Protein AF-A0A0K2JJE2-F1 (afdb_monomer_lite)

Secondary structure (DSSP, 8-state):
------------HHHHHHHHHHHHHHHHHTHHHHHHHTT-SS--HHHHHHHHT--HHHHHHHHHHHHHH--

Organism: NCBI:txid273035

Foldseek 3Di:
DDPPPPPDPPDDPVVVVVVLVVLLVVQVVCLVVVCVVVVPPDDDPVSSCVSSVHDPVRSVVVVVVVVVVVD

pLDDT: mean 75.09, std 12.69, range [40.72, 89.94]

Structure (mmCIF, N/CA/C/O backbone):
data_AF-A0A0K2JJE2-F1
#
_entry.id   AF-A0A0K2JJE2-F1
#
loop_
_atom_site.group_PDB
_atom_site.id
_atom_site.type_symbol
_atom_site.label_atom_id
_atom_site.label_alt_id
_atom_site.label_comp_id
_atom_site.label_asym_id
_atom_site.label_entity_id
_atom_site.label_seq_id
_atom_site.pdbx_PDB_ins_code
_atom_site.Cartn_x
_atom_site.Cartn_y
_atom_site.Cartn_z
_atom_site.occupancy
_atom_site.B_iso_or_equiv
_atom_site.auth_seq_id
_atom_site.auth_comp_id
_atom_site.auth_asym_id
_atom_site.auth_atom_id
_atom_site.pdbx_PDB_model_num
ATOM 1 N N . MET A 1 1 ? 26.430 -35.230 -17.459 1.00 40.72 1 MET A N 1
ATOM 2 C CA . MET A 1 1 ? 25.245 -34.484 -17.935 1.00 40.72 1 MET A CA 1
ATOM 3 C C . MET A 1 1 ? 25.294 -33.095 -17.310 1.00 40.72 1 MET A C 1
ATOM 5 O O . MET A 1 1 ? 24.819 -32.894 -16.199 1.00 40.72 1 MET A O 1
ATOM 9 N N . THR A 1 2 ? 26.002 -32.166 -17.945 1.00 49.69 2 THR A N 1
ATOM 10 C CA . THR A 1 2 ? 26.152 -30.788 -17.461 1.00 49.69 2 THR A CA 1
ATOM 11 C C . THR A 1 2 ? 24.859 -30.052 -17.788 1.00 49.69 2 THR A C 1
ATOM 13 O O . THR A 1 2 ? 24.541 -29.851 -18.955 1.00 49.69 2 THR A O 1
ATOM 16 N N . LYS A 1 3 ? 24.056 -29.731 -16.768 1.00 59.22 3 LYS A N 1
ATOM 17 C CA . LYS A 1 3 ? 22.848 -28.920 -16.944 1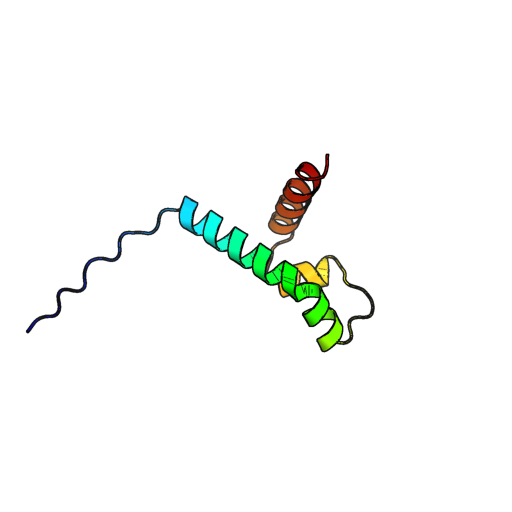.00 59.22 3 LYS A CA 1
ATOM 18 C C . LYS A 1 3 ? 23.297 -27.513 -17.337 1.00 59.22 3 LYS A C 1
ATOM 20 O O . LYS A 1 3 ? 23.781 -26.771 -16.487 1.00 59.22 3 LYS A O 1
ATOM 25 N N . GLU A 1 4 ? 23.169 -27.162 -18.613 1.00 56.81 4 GLU A N 1
ATOM 26 C CA . GLU A 1 4 ? 23.284 -25.774 -19.052 1.00 56.81 4 GLU A CA 1
ATOM 27 C C . GLU A 1 4 ? 22.201 -24.962 -18.340 1.00 56.81 4 GLU A C 1
ATOM 29 O O . GLU A 1 4 ? 21.006 -25.079 -18.621 1.00 56.81 4 GLU A O 1
ATOM 34 N N . VAL A 1 5 ? 22.614 -24.154 -17.366 1.00 59.19 5 VAL A N 1
ATOM 35 C CA . VAL A 1 5 ? 21.743 -23.147 -16.770 1.00 59.19 5 VAL A CA 1
ATOM 36 C C . VAL A 1 5 ? 21.513 -22.103 -17.859 1.00 59.19 5 VAL A C 1
ATOM 38 O O . VAL A 1 5 ? 22.378 -21.263 -18.109 1.00 59.19 5 VAL A O 1
ATOM 41 N N . LYS A 1 6 ? 20.372 -22.189 -18.560 1.00 61.28 6 LYS A N 1
ATOM 42 C CA . LYS A 1 6 ? 19.919 -21.141 -19.486 1.00 61.28 6 LYS A CA 1
ATOM 43 C C . LYS A 1 6 ? 20.061 -19.803 -18.765 1.00 61.28 6 LYS A C 1
ATOM 45 O O . LYS A 1 6 ? 19.422 -19.603 -17.733 1.00 61.28 6 LYS A O 1
ATOM 50 N N . LYS A 1 7 ? 20.909 -18.909 -19.291 1.00 59.56 7 LYS A N 1
ATOM 51 C CA . LYS A 1 7 ? 21.038 -17.531 -18.801 1.00 59.56 7 LYS A CA 1
ATOM 52 C C . LYS A 1 7 ? 19.628 -16.949 -18.707 1.00 59.56 7 LYS A C 1
ATOM 54 O O . LYS A 1 7 ? 18.987 -16.756 -19.739 1.00 59.56 7 LYS A O 1
ATOM 59 N N . MET A 1 8 ? 19.131 -16.726 -17.489 1.00 60.72 8 MET A N 1
ATOM 60 C CA . MET A 1 8 ? 17.871 -16.016 -17.297 1.00 60.72 8 MET A CA 1
ATOM 61 C C . MET A 1 8 ? 18.023 -14.659 -17.979 1.00 60.72 8 MET A C 1
ATOM 63 O O . MET A 1 8 ? 18.969 -13.920 -17.693 1.00 60.72 8 MET A O 1
ATOM 67 N N . ALA A 1 9 ? 17.145 -14.371 -18.940 1.00 63.66 9 ALA A N 1
ATOM 68 C CA . ALA A 1 9 ? 17.125 -13.078 -19.599 1.00 63.66 9 ALA A CA 1
ATOM 69 C C . ALA A 1 9 ? 17.020 -11.999 -18.517 1.00 63.66 9 ALA A C 1
ATOM 71 O O . ALA A 1 9 ? 16.179 -12.104 -17.621 1.00 63.66 9 ALA A O 1
ATOM 72 N N . LYS A 1 10 ? 17.898 -10.989 -18.568 1.00 65.56 10 LYS A N 1
ATOM 73 C CA . LYS A 1 10 ? 17.806 -9.852 -17.652 1.00 65.56 10 LYS A CA 1
ATOM 74 C C . LYS A 1 10 ? 16.433 -9.230 -17.836 1.00 65.56 10 LYS A C 1
ATOM 76 O O . LYS A 1 10 ? 16.102 -8.728 -18.908 1.00 65.56 10 LYS A O 1
ATOM 81 N N . VAL A 1 11 ? 15.638 -9.313 -16.784 1.00 68.00 11 VAL A N 1
ATOM 82 C CA . VAL A 1 11 ? 14.297 -8.763 -16.760 1.00 68.00 11 VAL A CA 1
ATOM 83 C C . VAL A 1 11 ? 14.424 -7.242 -16.839 1.00 68.00 11 VAL A C 1
ATOM 85 O O . VAL A 1 11 ? 15.140 -6.635 -16.040 1.00 68.00 11 VAL A O 1
ATOM 88 N N . GLY A 1 12 ? 13.821 -6.642 -17.868 1.00 73.44 12 GLY A N 1
ATOM 89 C CA . GLY A 1 12 ? 13.960 -5.215 -18.152 1.00 73.44 12 GLY A CA 1
ATOM 90 C C . GLY A 1 12 ? 13.409 -4.346 -17.021 1.00 73.44 12 GLY A C 1
ATOM 91 O O . GLY A 1 12 ? 12.479 -4.740 -16.321 1.00 73.44 12 G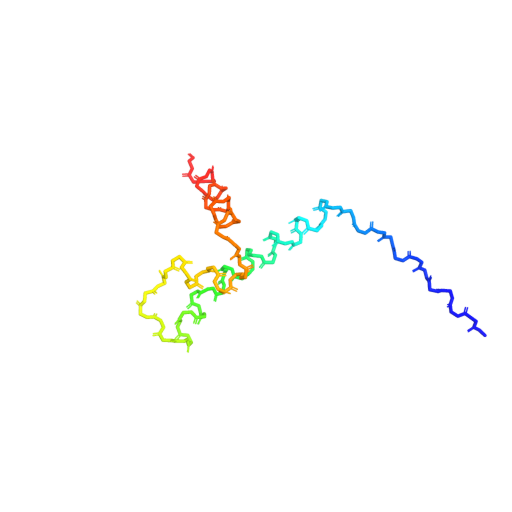LY A O 1
ATOM 92 N N . ILE A 1 13 ? 13.951 -3.137 -16.857 1.00 75.56 13 ILE A N 1
ATOM 93 C CA . ILE A 1 13 ? 13.557 -2.209 -15.781 1.00 75.56 13 ILE A CA 1
ATOM 94 C C . ILE A 1 13 ? 12.050 -1.900 -15.770 1.00 75.56 13 ILE A C 1
ATOM 96 O O . ILE A 1 13 ? 11.459 -1.757 -14.704 1.00 75.56 13 ILE A O 1
ATOM 100 N N . ASN A 1 14 ? 11.407 -1.874 -16.940 1.00 79.38 14 ASN A N 1
ATOM 101 C CA . ASN A 1 14 ? 9.961 -1.667 -17.051 1.00 79.38 14 ASN A CA 1
ATOM 102 C C . ASN A 1 14 ? 9.165 -2.830 -16.450 1.00 79.38 14 ASN A C 1
ATOM 104 O O . ASN A 1 14 ? 8.184 -2.600 -15.758 1.00 79.38 14 ASN A O 1
ATOM 108 N N . TRP A 1 15 ? 9.635 -4.070 -16.616 1.00 78.75 15 TRP A N 1
ATOM 109 C CA . TRP A 1 15 ? 8.986 -5.223 -15.997 1.00 78.75 15 TRP A CA 1
ATOM 110 C C . TRP A 1 15 ? 9.070 -5.153 -14.472 1.00 78.75 15 TRP A C 1
ATOM 112 O O . TRP A 1 15 ? 8.094 -5.462 -13.800 1.00 78.75 15 TRP A O 1
ATOM 122 N N . TRP A 1 16 ? 10.202 -4.698 -13.918 1.00 73.00 16 TRP A N 1
ATOM 123 C CA . TRP A 1 16 ? 10.342 -4.484 -12.474 1.00 73.00 16 TRP A CA 1
ATOM 124 C C . TRP A 1 16 ? 9.389 -3.408 -11.952 1.00 73.00 16 TRP A C 1
ATOM 126 O O . TRP A 1 16 ? 8.787 -3.600 -10.898 1.00 73.00 16 TRP A O 1
ATOM 136 N N . LYS A 1 17 ? 9.195 -2.319 -12.705 1.00 73.81 17 LYS A N 1
ATOM 137 C CA . LYS A 1 17 ? 8.199 -1.286 -12.379 1.00 73.81 17 LYS A CA 1
ATOM 138 C C . LYS A 1 17 ? 6.778 -1.853 -12.393 1.00 73.81 17 LYS A C 1
ATOM 140 O O . LYS A 1 17 ? 6.050 -1.682 -11.419 1.00 73.81 17 LYS A O 1
ATOM 145 N N . ASP A 1 18 ? 6.415 -2.604 -13.430 1.00 77.44 18 ASP A N 1
ATOM 146 C CA . ASP A 1 18 ? 5.088 -3.223 -13.542 1.00 77.44 18 ASP A CA 1
ATOM 147 C C . ASP A 1 18 ? 4.852 -4.302 -12.478 1.00 77.44 18 ASP A C 1
ATOM 149 O O . ASP A 1 18 ? 3.733 -4.495 -12.005 1.00 77.44 18 ASP A O 1
ATOM 153 N N . ALA A 1 19 ? 5.892 -5.054 -12.115 1.00 75.56 19 ALA A N 1
ATOM 154 C CA . ALA A 1 19 ? 5.836 -6.047 -11.050 1.00 75.56 19 ALA A CA 1
ATOM 155 C C . ALA A 1 19 ? 5.659 -5.374 -9.684 1.00 75.56 19 ALA A C 1
ATOM 157 O O . ALA A 1 19 ? 4.811 -5.808 -8.907 1.00 75.56 19 ALA A O 1
ATOM 158 N N . LYS A 1 20 ? 6.394 -4.284 -9.419 1.00 77.12 20 LYS A N 1
ATOM 159 C CA . LYS A 1 20 ? 6.250 -3.494 -8.189 1.00 77.12 20 LYS A CA 1
ATOM 160 C C . LYS A 1 20 ? 4.843 -2.904 -8.084 1.00 77.12 20 LYS A C 1
ATOM 162 O O . LYS A 1 20 ? 4.196 -3.095 -7.060 1.00 77.12 20 LYS A O 1
ATOM 167 N N . LYS A 1 21 ? 4.330 -2.299 -9.161 1.00 78.88 21 LYS A N 1
ATOM 168 C CA . LYS A 1 21 ? 2.963 -1.757 -9.216 1.00 78.88 21 LYS A CA 1
ATOM 169 C C . LYS A 1 21 ? 1.902 -2.827 -8.947 1.00 78.88 21 LYS A C 1
ATOM 171 O O . LYS A 1 21 ? 1.096 -2.666 -8.040 1.00 78.88 21 LYS A O 1
ATOM 176 N N . ARG A 1 22 ? 1.965 -3.967 -9.647 1.00 79.94 22 ARG A N 1
ATOM 177 C CA . ARG A 1 22 ? 1.039 -5.093 -9.424 1.00 79.94 22 ARG A CA 1
ATOM 178 C C . ARG A 1 22 ? 1.096 -5.633 -7.998 1.00 79.94 22 ARG A C 1
ATOM 180 O O . ARG A 1 22 ? 0.062 -5.977 -7.438 1.00 79.94 22 ARG A O 1
ATOM 187 N N . ASN A 1 23 ? 2.288 -5.714 -7.410 1.00 82.56 23 ASN A N 1
ATOM 188 C CA . ASN A 1 23 ? 2.442 -6.156 -6.028 1.00 82.56 23 ASN A CA 1
ATOM 189 C C . ASN A 1 23 ? 1.772 -5.178 -5.050 1.00 82.56 23 ASN A C 1
ATOM 191 O O . ASN A 1 23 ? 1.080 -5.610 -4.134 1.00 82.56 23 ASN A O 1
ATOM 195 N N . ILE A 1 24 ? 1.929 -3.871 -5.274 1.00 81.69 24 ILE A N 1
ATOM 196 C CA . ILE A 1 24 ? 1.290 -2.828 -4.463 1.00 81.69 24 ILE A CA 1
ATOM 197 C C . ILE A 1 24 ? -0.234 -2.888 -4.603 1.00 81.69 24 ILE A C 1
ATOM 199 O O . ILE A 1 24 ? -0.913 -2.910 -3.583 1.00 81.69 24 ILE A O 1
ATOM 203 N N . ASP A 1 25 ? -0.780 -3.008 -5.816 1.00 79.81 25 ASP A N 1
ATOM 204 C CA . ASP A 1 25 ? -2.234 -3.122 -6.027 1.00 79.81 25 ASP A CA 1
ATOM 205 C C . ASP A 1 25 ? -2.822 -4.344 -5.298 1.00 79.81 25 ASP A C 1
ATOM 207 O O . ASP A 1 25 ? -3.855 -4.259 -4.629 1.00 79.81 25 ASP A O 1
ATOM 211 N N . VAL A 1 26 ? -2.126 -5.486 -5.366 1.00 83.75 26 VAL A N 1
ATOM 212 C CA . VAL A 1 26 ? -2.517 -6.702 -4.639 1.00 83.75 26 VAL A CA 1
ATOM 213 C C . VAL A 1 26 ? -2.441 -6.492 -3.129 1.00 83.75 26 VAL A C 1
ATOM 215 O O . VAL A 1 26 ? -3.354 -6.924 -2.423 1.00 83.75 26 VAL A O 1
ATOM 218 N N . LYS A 1 27 ? -1.394 -5.831 -2.618 1.00 84.50 27 LYS A N 1
ATOM 219 C CA . LYS A 1 27 ? -1.310 -5.477 -1.196 1.00 84.50 27 LYS A CA 1
ATOM 220 C C . LYS A 1 27 ? -2.500 -4.596 -0.815 1.00 84.50 27 LYS A C 1
ATOM 222 O O . LYS A 1 27 ? -3.258 -5.007 0.053 1.00 84.50 27 LYS A O 1
ATOM 227 N N . ILE A 1 28 ? -2.735 -3.476 -1.505 1.00 83.50 28 ILE A N 1
ATOM 228 C CA . ILE A 1 28 ? -3.833 -2.530 -1.221 1.00 83.50 28 ILE A CA 1
ATOM 229 C C . ILE A 1 28 ? -5.186 -3.247 -1.119 1.00 83.50 28 ILE A C 1
ATOM 231 O O . ILE A 1 28 ? -5.940 -2.968 -0.192 1.00 83.50 28 ILE A O 1
ATOM 235 N N . SER A 1 29 ? -5.473 -4.221 -1.991 1.00 84.50 29 SER A N 1
ATOM 236 C CA . SER A 1 29 ? -6.729 -4.994 -1.926 1.00 84.50 29 SER A CA 1
ATOM 237 C C . SER A 1 29 ? -6.943 -5.771 -0.616 1.00 84.50 29 SER A C 1
ATOM 239 O O . SER A 1 29 ? -8.072 -6.120 -0.291 1.00 84.50 29 SER A O 1
ATOM 241 N N . LYS A 1 30 ? -5.871 -6.030 0.142 1.00 88.81 30 LYS A N 1
ATOM 242 C CA . LYS A 1 30 ? -5.860 -6.734 1.435 1.00 88.81 30 LYS A CA 1
ATOM 243 C C . LYS A 1 30 ? -5.617 -5.798 2.621 1.00 88.81 30 LYS A C 1
ATOM 245 O O . LYS A 1 30 ? -5.435 -6.265 3.744 1.00 88.81 30 LYS A O 1
ATOM 250 N N . PHE A 1 31 ? -5.543 -4.491 2.382 1.00 87.94 31 PHE A N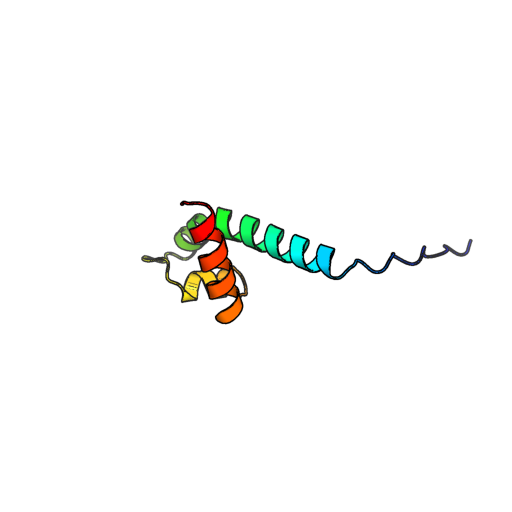 1
ATOM 251 C CA . PHE A 1 31 ? -5.210 -3.529 3.424 1.00 87.94 31 PHE A CA 1
ATOM 252 C C . PHE A 1 31 ? -6.293 -3.457 4.506 1.00 87.94 31 PHE A C 1
ATOM 254 O O . PHE A 1 31 ? -5.963 -3.429 5.688 1.00 87.94 31 PHE A O 1
ATOM 261 N N . ASP A 1 32 ? -7.567 -3.530 4.119 1.00 85.38 32 ASP A N 1
ATOM 262 C CA . ASP A 1 32 ? -8.682 -3.545 5.072 1.00 85.38 32 ASP A CA 1
ATOM 263 C C . ASP A 1 32 ? -8.603 -4.764 6.008 1.00 85.38 32 ASP A C 1
ATOM 265 O O . ASP A 1 32 ? -8.714 -4.619 7.227 1.00 85.38 32 ASP A O 1
ATOM 269 N N . ASP A 1 33 ? -8.303 -5.951 5.466 1.00 89.94 33 ASP A N 1
ATOM 270 C CA . ASP A 1 33 ? -8.097 -7.175 6.253 1.00 89.94 33 ASP A CA 1
ATOM 271 C C . ASP A 1 33 ? -6.919 -7.028 7.223 1.00 89.94 33 ASP A C 1
ATOM 273 O O . ASP A 1 33 ? -7.013 -7.413 8.391 1.00 89.94 33 ASP A O 1
ATOM 277 N N . TYR A 1 34 ? -5.812 -6.438 6.763 1.00 89.00 34 TYR A N 1
ATOM 278 C CA . TYR A 1 34 ? -4.657 -6.144 7.609 1.00 89.00 34 TYR A CA 1
ATOM 279 C C . TYR A 1 34 ? -5.021 -5.182 8.750 1.00 89.00 34 TYR A C 1
ATOM 281 O O . TYR A 1 34 ? -4.617 -5.406 9.897 1.00 89.00 34 TYR A O 1
ATOM 289 N N . CYS A 1 35 ? -5.818 -4.148 8.469 1.00 88.44 35 CYS A N 1
ATOM 290 C CA . CYS A 1 35 ? -6.307 -3.216 9.480 1.00 88.44 35 CYS A CA 1
ATOM 291 C C . CYS A 1 35 ? -7.171 -3.910 10.538 1.00 88.44 35 CYS A C 1
ATOM 293 O O . CYS A 1 35 ? -6.960 -3.695 11.735 1.00 88.44 35 CYS A O 1
ATOM 295 N N . ILE A 1 36 ? -8.078 -4.793 10.114 1.00 89.06 36 ILE A N 1
ATOM 296 C CA . ILE A 1 36 ? -8.941 -5.578 11.006 1.00 89.06 36 ILE A CA 1
ATOM 297 C C . ILE A 1 36 ? -8.109 -6.524 11.882 1.00 89.06 36 ILE A C 1
ATOM 299 O O . ILE A 1 36 ? -8.279 -6.539 13.101 1.00 89.06 36 ILE A O 1
ATOM 303 N N . GLN A 1 37 ? -7.179 -7.281 11.289 1.00 89.81 37 GLN A N 1
ATOM 304 C CA . GLN A 1 37 ? -6.352 -8.265 12.005 1.00 89.81 37 GLN A CA 1
ATOM 305 C C . GLN A 1 37 ? -5.472 -7.639 13.090 1.00 89.81 37 GLN A C 1
ATOM 307 O O . GLN A 1 37 ? -5.250 -8.250 14.133 1.00 89.81 37 GLN A O 1
ATOM 312 N N . ASN A 1 38 ? -4.992 -6.418 12.862 1.00 86.31 38 ASN A N 1
ATOM 313 C CA . ASN A 1 38 ? -4.140 -5.695 13.807 1.00 86.31 38 ASN A CA 1
ATOM 314 C C . ASN A 1 38 ? -4.928 -4.747 14.725 1.00 86.31 38 ASN A C 1
ATOM 316 O O . ASN A 1 38 ? -4.329 -3.988 15.486 1.00 86.31 38 ASN A O 1
ATOM 320 N N . ASN A 1 39 ? -6.266 -4.788 14.677 1.00 87.94 39 ASN A N 1
ATOM 321 C CA . ASN A 1 39 ? -7.154 -3.938 15.472 1.00 87.94 39 ASN A CA 1
ATOM 322 C C . ASN A 1 39 ? -6.862 -2.431 15.300 1.00 87.94 39 ASN A C 1
ATOM 324 O O . ASN A 1 39 ? -6.989 -1.634 16.239 1.00 87.94 39 ASN A O 1
ATOM 328 N N . TYR A 1 40 ? -6.455 -2.031 14.092 1.00 84.06 40 TYR A N 1
ATOM 329 C CA . TYR A 1 40 ? -6.276 -0.628 13.749 1.00 84.06 40 TYR A CA 1
ATOM 330 C C . TYR A 1 40 ? -7.652 0.037 13.657 1.00 84.06 40 TYR A C 1
ATOM 332 O O . TYR A 1 40 ? -8.434 -0.233 12.750 1.00 84.06 40 TYR A O 1
ATOM 340 N N . LYS A 1 41 ? -7.947 0.942 14.598 1.00 78.56 41 LYS A N 1
ATOM 341 C CA . LYS A 1 41 ? -9.214 1.699 14.623 1.00 78.56 41 LYS A CA 1
ATOM 342 C C . LYS A 1 41 ? -9.362 2.681 13.460 1.00 78.56 41 LYS A C 1
ATOM 344 O O . LYS A 1 41 ? -10.481 3.052 13.122 1.00 78.56 41 LYS A O 1
ATOM 349 N N . LEU A 1 42 ? -8.246 3.139 12.897 1.00 77.50 42 LEU A N 1
ATOM 350 C CA . LEU A 1 42 ? -8.212 4.070 11.778 1.00 77.50 42 LEU A CA 1
ATOM 351 C C . LEU A 1 42 ? -7.036 3.709 10.871 1.00 77.50 42 LEU A C 1
ATOM 353 O O . LEU A 1 42 ? -5.900 3.636 11.335 1.00 77.50 42 LEU A O 1
ATOM 357 N N . ALA A 1 43 ? -7.308 3.511 9.586 1.00 80.56 43 ALA A N 1
ATOM 358 C CA . ALA A 1 43 ? -6.266 3.366 8.585 1.00 80.56 43 ALA A CA 1
ATOM 359 C C . ALA A 1 43 ? -5.636 4.739 8.292 1.00 80.56 43 ALA A C 1
ATOM 361 O O . ALA A 1 43 ? -6.329 5.656 7.845 1.00 80.56 43 ALA A O 1
ATOM 362 N N . THR A 1 44 ? -4.337 4.898 8.560 1.00 84.06 44 THR A N 1
ATOM 363 C CA . THR A 1 44 ? -3.602 6.145 8.291 1.00 84.06 44 THR A CA 1
ATOM 364 C C . THR A 1 44 ? -2.638 5.989 7.115 1.00 84.06 44 THR A C 1
ATOM 366 O O . THR A 1 44 ? -2.339 4.876 6.672 1.00 84.06 44 THR A O 1
ATOM 369 N N . LYS A 1 45 ? -2.116 7.123 6.620 1.00 83.38 45 LYS A N 1
ATOM 370 C CA . LYS A 1 45 ? -1.027 7.158 5.627 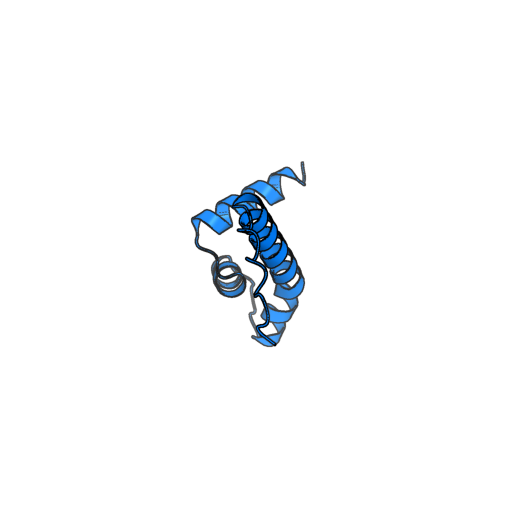1.00 83.38 45 LYS A CA 1
ATOM 371 C C . LYS A 1 45 ? 0.153 6.289 6.077 1.00 83.38 45 LYS A C 1
ATOM 373 O O . LYS A 1 45 ? 0.642 5.485 5.294 1.00 83.38 45 LYS A O 1
ATOM 378 N N . GLU A 1 46 ? 0.565 6.406 7.338 1.00 81.88 46 GLU A N 1
ATOM 379 C CA . GLU A 1 46 ? 1.670 5.622 7.905 1.00 81.88 46 GLU A CA 1
ATOM 380 C C . GLU A 1 46 ? 1.377 4.120 7.903 1.00 81.88 46 GLU A C 1
ATOM 382 O O . GLU A 1 46 ? 2.241 3.330 7.534 1.00 81.88 46 GLU A O 1
ATOM 387 N N . THR A 1 47 ? 0.151 3.709 8.244 1.00 84.38 47 THR A N 1
ATOM 388 C CA . THR A 1 47 ? -0.228 2.287 8.219 1.00 84.38 47 THR A CA 1
ATOM 389 C C . THR A 1 47 ? -0.156 1.715 6.804 1.00 84.38 47 THR A C 1
ATOM 391 O O . THR A 1 47 ? 0.324 0.597 6.617 1.00 84.38 47 THR A O 1
ATOM 394 N N . LEU A 1 48 ? -0.583 2.485 5.796 1.00 83.94 48 LEU A N 1
ATOM 395 C CA . LEU A 1 48 ? -0.498 2.066 4.397 1.00 83.94 48 LEU A CA 1
ATOM 396 C C . LEU A 1 48 ? 0.953 2.014 3.900 1.00 83.94 48 LEU A C 1
ATOM 398 O O . LEU A 1 48 ? 1.311 1.066 3.203 1.00 83.94 48 LEU A O 1
ATOM 402 N N . LEU A 1 49 ? 1.783 2.995 4.275 1.00 84.75 49 LEU A N 1
ATOM 403 C CA . LEU A 1 49 ? 3.214 3.031 3.951 1.00 84.75 49 LEU A CA 1
ATOM 404 C C . LEU A 1 49 ? 3.934 1.790 4.488 1.00 84.75 49 LEU A C 1
ATOM 406 O O . LEU A 1 49 ? 4.614 1.102 3.729 1.00 84.75 49 LEU A O 1
ATOM 410 N N . ILE A 1 50 ? 3.721 1.464 5.768 1.00 82.38 50 ILE A N 1
ATOM 411 C CA . ILE A 1 50 ? 4.308 0.284 6.419 1.00 82.38 50 ILE A CA 1
ATOM 412 C C . ILE A 1 50 ? 3.847 -0.995 5.720 1.00 82.38 50 ILE A C 1
ATOM 414 O O . ILE A 1 50 ? 4.663 -1.842 5.367 1.00 82.38 50 ILE A O 1
ATOM 418 N N . PHE A 1 51 ? 2.543 -1.130 5.486 1.00 84.75 51 PHE A N 1
ATOM 419 C CA . PHE A 1 51 ? 1.978 -2.339 4.898 1.00 84.75 51 PHE A CA 1
ATOM 420 C C . PHE A 1 51 ? 2.417 -2.555 3.441 1.00 84.75 51 PHE A C 1
ATOM 422 O O . PHE A 1 51 ? 2.737 -3.675 3.027 1.00 84.75 51 PHE A O 1
ATOM 429 N N . CYS A 1 52 ? 2.473 -1.483 2.651 1.00 83.38 52 CYS A N 1
ATOM 430 C CA . CYS A 1 52 ? 2.908 -1.553 1.262 1.00 83.38 52 CYS A CA 1
ATOM 431 C C . CYS A 1 52 ? 4.437 -1.565 1.102 1.00 83.38 52 CYS A C 1
ATOM 433 O O . CYS A 1 52 ? 4.895 -1.912 0.014 1.00 83.38 52 CYS A O 1
ATOM 435 N N . GLU A 1 53 ? 5.198 -1.305 2.174 1.00 83.62 53 GLU A N 1
ATOM 436 C CA . GLU A 1 53 ? 6.659 -1.100 2.173 1.00 83.62 53 GLU A CA 1
ATOM 437 C C . GLU A 1 53 ? 7.062 0.028 1.213 1.00 83.62 53 GLU A C 1
ATOM 439 O O . GLU A 1 53 ? 7.898 -0.146 0.327 1.00 83.62 53 GLU A O 1
ATOM 444 N N . LEU A 1 54 ? 6.390 1.169 1.354 1.00 82.62 54 LEU A N 1
ATOM 445 C CA . LEU A 1 54 ? 6.577 2.340 0.504 1.00 82.62 54 LEU A CA 1
ATOM 446 C C . LEU A 1 54 ? 7.350 3.430 1.236 1.00 82.62 54 LEU A C 1
ATOM 448 O O . LEU A 1 54 ? 7.149 3.654 2.431 1.00 82.62 54 LEU A O 1
ATOM 452 N N . GLU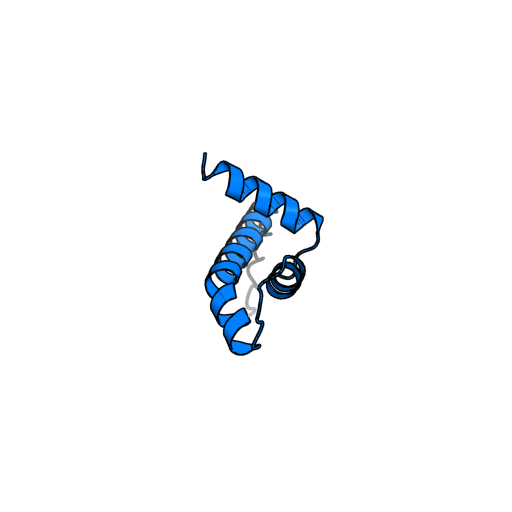 A 1 55 ? 8.164 4.158 0.479 1.00 84.00 55 GLU A N 1
ATOM 453 C CA . GLU A 1 55 ? 8.655 5.471 0.888 1.00 84.00 55 GLU A CA 1
ATOM 454 C C . GLU A 1 55 ? 7.591 6.555 0.626 1.00 84.00 55 GLU A C 1
ATOM 456 O O . GLU A 1 55 ? 6.581 6.343 -0.058 1.00 84.00 55 GLU A O 1
ATOM 461 N N . GLU A 1 56 ? 7.772 7.727 1.233 1.00 79.75 56 GLU A N 1
ATOM 462 C CA . GLU A 1 56 ? 6.760 8.784 1.219 1.00 79.75 56 GLU A CA 1
ATOM 463 C C . GLU A 1 56 ? 6.519 9.360 -0.188 1.00 79.75 56 GLU A C 1
ATOM 465 O O . GLU A 1 56 ? 5.379 9.644 -0.562 1.00 79.75 56 GLU A O 1
ATOM 470 N N . ASP A 1 57 ? 7.576 9.466 -0.990 1.00 82.12 57 ASP A N 1
ATOM 471 C CA . ASP A 1 57 ? 7.543 9.868 -2.397 1.00 82.12 57 ASP A CA 1
ATOM 472 C C . ASP A 1 57 ? 6.835 8.827 -3.282 1.00 82.12 57 ASP A C 1
ATOM 474 O O . ASP A 1 57 ? 6.061 9.185 -4.177 1.00 82.12 57 ASP A O 1
ATOM 478 N N . GLU A 1 58 ? 7.026 7.535 -3.004 1.00 77.56 58 GLU A N 1
ATOM 479 C CA . GLU A 1 58 ? 6.332 6.449 -3.701 1.00 77.56 58 GLU A CA 1
ATOM 480 C C . GLU A 1 58 ? 4.825 6.469 -3.419 1.00 77.56 58 GLU A C 1
ATOM 482 O O . GLU A 1 58 ? 4.015 6.275 -4.330 1.00 77.56 58 GLU A O 1
ATOM 487 N N . TYR A 1 59 ? 4.432 6.776 -2.181 1.00 80.44 59 TYR A N 1
ATOM 488 C CA . TYR A 1 59 ? 3.028 6.958 -1.819 1.00 80.44 59 TYR A CA 1
ATOM 489 C C . TYR A 1 59 ? 2.385 8.160 -2.513 1.00 80.44 59 TYR A C 1
ATOM 491 O O . TYR A 1 59 ? 1.278 8.031 -3.041 1.00 80.44 59 TYR A O 1
ATOM 499 N N . GLU A 1 60 ? 3.043 9.323 -2.540 1.00 79.88 60 GLU A N 1
ATOM 500 C CA . GLU A 1 60 ? 2.471 10.501 -3.205 1.00 79.88 60 GLU A CA 1
ATOM 501 C C . GLU A 1 60 ? 2.315 10.263 -4.719 1.00 79.88 60 GLU A C 1
ATOM 503 O O . GLU A 1 60 ? 1.297 10.650 -5.300 1.00 79.88 60 GLU A O 1
ATOM 508 N N . ASN A 1 61 ? 3.245 9.539 -5.354 1.00 78.88 61 ASN A N 1
ATOM 509 C CA . ASN A 1 61 ? 3.102 9.111 -6.750 1.00 78.88 61 ASN A CA 1
ATOM 510 C C . ASN A 1 61 ? 1.882 8.197 -6.957 1.00 78.88 61 ASN A C 1
ATOM 512 O O . ASN A 1 61 ? 1.065 8.458 -7.843 1.00 78.88 61 ASN A O 1
ATOM 516 N N . LEU A 1 62 ? 1.695 7.178 -6.111 1.00 73.44 62 LEU A N 1
ATOM 517 C CA . LEU A 1 62 ? 0.540 6.270 -6.187 1.00 73.44 62 LEU A CA 1
ATOM 518 C C . LEU A 1 62 ? -0.794 6.986 -5.958 1.00 73.44 62 LEU A C 1
ATOM 520 O O . LEU A 1 62 ? -1.777 6.733 -6.657 1.00 73.44 62 LEU A O 1
ATOM 524 N N . LYS A 1 63 ? -0.839 7.898 -4.986 1.00 73.00 63 LYS A N 1
ATOM 525 C CA . LYS A 1 63 ? -2.015 8.721 -4.699 1.00 73.00 63 LYS A CA 1
ATOM 526 C C . LYS A 1 63 ? -2.388 9.582 -5.905 1.00 73.00 63 LYS A C 1
ATOM 528 O O . LYS A 1 63 ? -3.565 9.647 -6.269 1.00 73.00 63 LYS A O 1
ATOM 533 N N . ASN A 1 64 ? -1.405 10.209 -6.549 1.00 70.56 64 ASN A N 1
ATOM 534 C CA . ASN A 1 64 ? -1.626 11.034 -7.736 1.00 70.56 64 ASN A CA 1
ATOM 535 C C . ASN A 1 64 ? -2.096 10.203 -8.941 1.00 70.56 64 ASN A C 1
ATOM 537 O O . ASN A 1 64 ? -3.020 10.621 -9.642 1.00 70.56 64 ASN A O 1
ATOM 541 N N . GLU A 1 65 ? -1.539 9.006 -9.148 1.00 68.19 65 GLU A N 1
ATOM 542 C CA . GLU A 1 65 ? -2.006 8.075 -10.184 1.00 68.19 65 GLU A CA 1
ATOM 543 C C . GLU A 1 65 ? -3.462 7.639 -9.959 1.00 68.19 65 GLU A C 1
ATOM 545 O O . GLU A 1 65 ? -4.274 7.718 -10.880 1.00 68.19 65 GLU A O 1
ATOM 550 N N . ASN A 1 66 ? -3.830 7.257 -8.732 1.00 60.09 66 ASN A N 1
ATOM 551 C CA . ASN A 1 66 ? -5.203 6.849 -8.409 1.00 60.09 66 ASN A CA 1
ATOM 552 C C . ASN A 1 66 ? -6.214 8.002 -8.495 1.00 60.09 66 ASN A C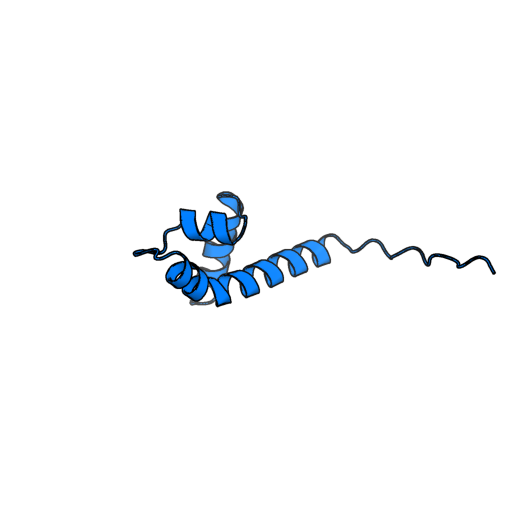 1
ATOM 554 O O . ASN A 1 66 ? -7.371 7.790 -8.862 1.00 60.09 66 ASN A O 1
ATOM 558 N N . THR A 1 67 ? -5.794 9.232 -8.191 1.00 53.59 67 THR A N 1
ATOM 559 C CA . THR A 1 67 ? -6.663 10.416 -8.300 1.00 53.59 67 THR A CA 1
ATOM 560 C C . THR A 1 67 ? -6.985 10.743 -9.761 1.00 53.59 67 THR A C 1
ATOM 562 O O . THR A 1 67 ? -8.093 11.187 -10.061 1.00 53.59 67 THR A O 1
ATOM 565 N N . ASN A 1 68 ? -6.059 10.465 -10.684 1.00 45.12 68 ASN A N 1
ATOM 566 C CA . ASN A 1 68 ? -6.264 10.667 -12.120 1.00 45.12 68 ASN A CA 1
ATOM 567 C C . ASN A 1 68 ? -7.174 9.615 -12.778 1.00 45.12 68 ASN A C 1
ATOM 569 O O . ASN A 1 68 ? -7.673 9.867 -13.867 1.00 45.12 68 ASN A O 1
ATOM 573 N N . ILE A 1 69 ? -7.431 8.472 -12.132 1.00 48.38 69 ILE A N 1
ATOM 574 C CA . ILE A 1 69 ? -8.374 7.449 -12.628 1.00 48.38 69 ILE A CA 1
ATOM 575 C C . ILE A 1 69 ? -9.836 7.805 -12.285 1.00 48.38 69 ILE A C 1
ATOM 577 O O . ILE A 1 69 ? -10.763 7.284 -12.898 1.00 48.38 69 ILE A O 1
ATOM 581 N N . ARG A 1 70 ? -10.063 8.691 -11.304 1.00 42.88 70 ARG A N 1
ATOM 582 C CA . ARG A 1 70 ? -11.403 9.045 -10.792 1.00 42.88 70 ARG A CA 1
ATOM 583 C C . ARG A 1 70 ? -11.949 10.396 -11.288 1.00 42.88 70 ARG A C 1
ATOM 585 O O . ARG A 1 70 ? -12.953 10.854 -10.745 1.00 42.88 70 ARG A O 1
ATOM 592 N N . LYS A 1 71 ? -11.308 11.036 -12.269 1.00 43.16 71 LYS A N 1
ATOM 593 C CA . LYS A 1 71 ? -11.843 12.210 -12.985 1.00 43.16 71 LYS A CA 1
ATOM 594 C C . LYS A 1 71 ? -12.393 11.790 -14.338 1.00 43.16 71 LYS A C 1
ATOM 596 O O . LYS A 1 71 ? -13.428 12.369 -14.724 1.00 43.16 71 LYS A O 1
#

Sequence (71 aa):
MTKEVKKMAKVGINWWKDAKKRNIDVKISKFDDYCIQNNYKLATKETLLIFCELEEDEYENLKNENTNIRK

Radius of gyration: 17.34 Å; chains: 1; bounding box: 38×47×35 Å